Protein AF-M1YV02-F1 (afdb_monomer)

Foldseek 3Di:
DDPLVVLVVVLVVLLPPPHACPDPVRVQHLSSLVVLLVVLVPDDPVSNVSSLVVLLVQCLDPPLSSNLSSLLNCLLVVVVVSNVVSLVSLVPDPNSVSNVVSNVVSVVSSVDRRVDDD

Structure (mmCIF, N/CA/C/O backbone):
data_AF-M1YV02-F1
#
_entry.id   AF-M1YV02-F1
#
loop_
_atom_site.group_PDB
_atom_site.id
_atom_site.type_symbol
_atom_site.label_atom_id
_atom_site.label_alt_id
_atom_site.label_comp_id
_atom_site.label_asym_id
_atom_site.label_entity_id
_atom_site.label_seq_id
_atom_site.pdbx_PDB_ins_code
_atom_site.Cartn_x
_atom_site.Cartn_y
_atom_site.Cartn_z
_atom_site.occupancy
_atom_site.B_iso_or_equiv
_atom_site.auth_seq_id
_atom_site.auth_comp_id
_atom_site.auth_asym_id
_atom_site.auth_atom_id
_atom_site.pdbx_PDB_model_num
ATOM 1 N N . MET A 1 1 ? -11.832 20.841 5.694 1.00 68.00 1 MET A N 1
ATOM 2 C CA . MET A 1 1 ? -11.112 19.627 5.274 1.00 68.00 1 MET A CA 1
ATOM 3 C C . MET A 1 1 ? -12.119 18.497 5.298 1.00 68.00 1 MET A C 1
ATOM 5 O O . MET A 1 1 ? -12.839 18.398 6.289 1.00 68.00 1 MET A O 1
ATOM 9 N N . SER A 1 2 ? -12.296 17.782 4.188 1.00 89.00 2 SER A N 1
ATOM 10 C CA . SER A 1 2 ? -13.232 16.654 4.126 1.00 89.00 2 SER A CA 1
ATOM 11 C C . SER A 1 2 ? -12.648 15.442 4.862 1.00 89.00 2 SER A C 1
ATOM 13 O O . SER A 1 2 ? -11.448 15.403 5.124 1.00 89.00 2 SER A O 1
ATOM 15 N N . TRP A 1 3 ? -13.475 14.449 5.209 1.00 88.50 3 TRP A N 1
ATOM 16 C CA . TRP A 1 3 ? -12.949 13.212 5.799 1.00 88.50 3 TRP A CA 1
ATOM 17 C C . TRP A 1 3 ? -12.056 12.440 4.813 1.00 88.50 3 TRP A C 1
ATOM 19 O O . TRP A 1 3 ? -11.158 11.736 5.265 1.00 88.50 3 TRP A O 1
ATOM 29 N N . HIS A 1 4 ? -12.263 12.617 3.499 1.00 89.25 4 HIS A N 1
ATOM 30 C CA . HIS A 1 4 ? -11.408 12.055 2.452 1.00 89.25 4 HIS A CA 1
ATOM 31 C C . HIS A 1 4 ? -9.993 12.628 2.548 1.00 89.25 4 HIS A C 1
ATOM 33 O O . HIS A 1 4 ? -9.052 11.860 2.684 1.00 89.25 4 HIS A O 1
ATOM 39 N N . ASP A 1 5 ? -9.854 13.960 2.585 1.00 90.75 5 ASP A N 1
ATOM 40 C CA . ASP A 1 5 ? -8.539 14.619 2.653 1.00 90.75 5 ASP A CA 1
ATOM 41 C C . ASP A 1 5 ? -7.755 14.183 3.902 1.00 90.75 5 ASP A C 1
ATOM 43 O O . ASP A 1 5 ? -6.552 13.941 3.841 1.00 90.75 5 ASP A O 1
ATOM 47 N N . THR A 1 6 ? -8.442 14.066 5.045 1.00 95.06 6 THR A N 1
ATOM 48 C CA . THR A 1 6 ? -7.824 13.610 6.298 1.00 95.06 6 THR A CA 1
ATOM 49 C C . THR A 1 6 ? -7.395 12.146 6.209 1.00 95.06 6 THR A C 1
ATOM 51 O O . THR A 1 6 ? -6.274 11.811 6.581 1.00 95.06 6 THR A O 1
ATOM 54 N N . LEU A 1 7 ? -8.265 11.267 5.706 1.00 97.06 7 LEU A N 1
ATOM 55 C CA . LEU A 1 7 ? -7.967 9.842 5.598 1.00 97.06 7 LEU A CA 1
ATOM 56 C C . LEU A 1 7 ? -6.852 9.567 4.582 1.00 97.06 7 LEU A C 1
ATOM 58 O O . LEU A 1 7 ? -5.982 8.743 4.847 1.00 97.06 7 LEU A O 1
ATOM 62 N N . GLU A 1 8 ? -6.850 10.267 3.449 1.00 97.44 8 GLU A N 1
ATOM 63 C CA . GLU A 1 8 ? -5.798 10.178 2.437 1.00 97.44 8 GLU A CA 1
ATOM 64 C C . GLU A 1 8 ? -4.433 10.516 3.045 1.00 97.44 8 GLU A C 1
ATOM 66 O O . GLU A 1 8 ? -3.489 9.738 2.921 1.00 97.44 8 GLU A O 1
ATOM 71 N N . GLN A 1 9 ? -4.345 11.634 3.774 1.00 97.12 9 GLN A N 1
ATOM 72 C CA . GLN A 1 9 ? -3.121 12.051 4.459 1.00 97.12 9 GLN A CA 1
ATOM 73 C C . GLN A 1 9 ? -2.656 11.024 5.491 1.00 97.12 9 GLN A C 1
ATOM 75 O O . GLN A 1 9 ? -1.466 10.724 5.560 1.00 97.12 9 GLN A O 1
ATOM 80 N N . GLU A 1 10 ? -3.580 10.461 6.270 1.00 97.75 10 GLU A N 1
ATOM 81 C CA . GLU A 1 10 ? -3.262 9.398 7.223 1.00 97.75 10 GLU A CA 1
ATOM 82 C C . GLU A 1 10 ? -2.723 8.149 6.514 1.00 97.75 10 GLU A C 1
ATOM 84 O O . GLU A 1 10 ? -1.706 7.605 6.933 1.00 97.75 10 GLU A O 1
ATOM 89 N N . ILE A 1 11 ? -3.351 7.707 5.421 1.00 98.12 11 ILE A N 1
ATOM 90 C CA . ILE A 1 11 ? -2.896 6.539 4.650 1.00 98.12 11 ILE A CA 1
ATOM 91 C C . ILE A 1 11 ? -1.511 6.795 4.052 1.00 98.12 11 ILE A C 1
ATOM 93 O O . ILE A 1 11 ? -0.626 5.953 4.192 1.00 98.12 11 ILE A O 1
ATOM 97 N N . LEU A 1 12 ? -1.298 7.954 3.424 1.00 98.00 12 LEU A N 1
ATOM 98 C CA . LEU A 1 12 ? -0.003 8.345 2.861 1.00 98.00 12 LEU A CA 1
ATOM 99 C C . LEU A 1 12 ? 1.089 8.379 3.933 1.00 98.00 12 LEU A C 1
ATOM 101 O O . LEU A 1 12 ? 2.194 7.891 3.705 1.00 98.00 12 LEU A O 1
ATOM 105 N N . HIS A 1 13 ? 0.766 8.893 5.119 1.00 98.00 13 HIS A N 1
ATOM 106 C CA . HIS A 1 13 ? 1.685 8.893 6.247 1.00 98.00 13 HIS A CA 1
ATOM 107 C C . HIS A 1 13 ? 2.064 7.468 6.673 1.00 98.00 13 HIS A C 1
ATOM 109 O O . HIS A 1 13 ? 3.235 7.208 6.919 1.00 98.00 13 HIS A O 1
ATOM 115 N N . LEU A 1 14 ? 1.126 6.515 6.673 1.00 98.25 14 LEU A N 1
ATOM 116 C CA . LEU A 1 14 ? 1.422 5.114 7.005 1.00 98.25 14 LEU A CA 1
ATOM 117 C C . LEU A 1 14 ? 2.338 4.412 5.988 1.00 98.25 14 LEU A C 1
ATOM 119 O O . LEU A 1 14 ? 3.048 3.477 6.358 1.00 98.25 14 LEU A O 1
ATOM 123 N N . TYR A 1 15 ? 2.369 4.855 4.728 1.00 97.62 15 TYR A N 1
ATOM 124 C CA . TYR A 1 15 ? 3.373 4.391 3.759 1.00 97.62 15 TYR A CA 1
ATOM 125 C C . TYR A 1 15 ? 4.767 4.975 4.024 1.00 97.62 15 TYR A C 1
ATOM 127 O O . TYR A 1 15 ? 5.768 4.348 3.689 1.00 97.62 15 TYR A O 1
ATOM 135 N N . GLN A 1 16 ? 4.840 6.167 4.617 1.00 95.31 16 GLN A N 1
ATOM 136 C CA . GLN A 1 16 ? 6.087 6.908 4.818 1.00 95.31 16 GLN A CA 1
ATOM 137 C C . GLN A 1 16 ? 6.720 6.653 6.188 1.00 95.31 16 GLN A C 1
ATOM 139 O O . GLN A 1 16 ? 7.945 6.699 6.312 1.00 95.31 16 GLN A O 1
ATOM 144 N N . GLU A 1 17 ? 5.901 6.397 7.211 1.00 94.75 17 GLU A N 1
ATOM 145 C CA . GLU A 1 17 ? 6.330 6.302 8.601 1.00 94.75 17 GLU A CA 1
ATOM 146 C C . GLU A 1 17 ? 5.871 4.997 9.287 1.00 94.75 17 GLU A C 1
ATOM 148 O O . GLU A 1 17 ? 4.684 4.656 9.269 1.00 94.75 17 GLU A O 1
ATOM 153 N N . PRO A 1 18 ? 6.795 4.265 9.944 1.00 92.81 18 PRO A N 1
ATOM 154 C CA . PRO A 1 18 ? 8.236 4.531 9.991 1.00 92.81 18 PRO A CA 1
ATOM 155 C C . PRO A 1 18 ? 8.895 4.380 8.610 1.00 92.81 18 PRO A C 1
ATOM 157 O O . PRO A 1 18 ? 8.396 3.663 7.745 1.00 92.81 18 PRO A O 1
ATOM 160 N N . VAL A 1 19 ? 10.020 5.071 8.409 1.00 92.69 19 VAL A N 1
ATOM 161 C CA . VAL A 1 19 ? 10.765 5.010 7.144 1.00 92.69 19 VAL A CA 1
ATOM 162 C C . VAL A 1 19 ? 11.257 3.580 6.919 1.00 92.69 19 VAL A C 1
ATOM 164 O O . VAL A 1 19 ? 11.827 2.951 7.814 1.00 92.69 19 VAL A O 1
ATOM 167 N N . ILE A 1 20 ? 11.044 3.048 5.720 1.00 92.56 20 ILE A N 1
ATOM 168 C CA . ILE A 1 20 ? 11.538 1.719 5.350 1.00 92.56 20 ILE A CA 1
ATOM 169 C C . ILE A 1 20 ? 13.067 1.742 5.306 1.00 92.56 20 ILE A C 1
ATOM 171 O O . ILE A 1 20 ? 13.676 2.632 4.712 1.00 92.56 20 ILE A O 1
ATOM 175 N N . GLY A 1 21 ? 13.694 0.774 5.969 1.00 90.50 21 GLY A N 1
ATOM 176 C CA . GLY A 1 21 ? 15.144 0.707 6.130 1.00 90.50 21 GLY A CA 1
ATOM 177 C C . GLY A 1 21 ? 15.684 1.553 7.287 1.00 90.50 21 GLY A C 1
ATOM 178 O O . GLY A 1 21 ? 16.899 1.616 7.471 1.00 90.50 21 GLY A O 1
ATOM 179 N N . SER A 1 22 ? 14.826 2.177 8.107 1.00 85.25 22 SER A N 1
ATOM 180 C CA . SER A 1 22 ? 15.272 2.995 9.247 1.00 85.25 22 SER A CA 1
ATOM 181 C C . SER A 1 22 ? 15.839 2.183 10.418 1.00 85.25 22 SER A C 1
ATOM 183 O O . SER A 1 22 ? 16.350 2.764 11.375 1.00 85.25 22 SER A O 1
ATOM 185 N N . GLY A 1 23 ? 15.731 0.851 10.389 1.00 82.88 23 GLY A N 1
ATOM 186 C CA . GLY A 1 23 ? 16.279 -0.036 11.413 1.00 82.88 23 GLY A CA 1
ATOM 187 C C . GLY A 1 23 ? 15.745 -1.467 11.334 1.00 82.88 23 GLY A C 1
ATOM 188 O O . GLY A 1 23 ? 14.895 -1.788 10.506 1.00 82.88 23 GLY A O 1
ATOM 189 N N . TYR A 1 24 ? 16.218 -2.323 12.246 1.00 77.88 24 TYR A N 1
ATOM 190 C CA . TYR A 1 24 ? 15.885 -3.756 12.277 1.00 77.88 24 TYR A CA 1
ATOM 191 C C . TYR A 1 24 ? 14.387 -4.060 12.418 1.00 77.88 24 TYR A C 1
ATOM 193 O O . TYR A 1 24 ? 13.946 -5.119 11.994 1.00 77.88 24 TYR A O 1
ATOM 201 N N . SER A 1 25 ? 13.606 -3.157 13.013 1.00 81.38 25 SER A N 1
ATOM 202 C CA . SER A 1 25 ? 12.162 -3.340 13.202 1.00 81.38 25 SER A CA 1
ATOM 203 C C . SER A 1 25 ? 11.315 -2.942 11.990 1.00 81.38 25 SER A C 1
ATOM 205 O O . SER A 1 25 ? 10.114 -3.183 12.007 1.00 81.38 25 SER A O 1
ATOM 207 N N . ASN A 1 26 ? 11.905 -2.278 10.989 1.00 92.19 26 ASN A N 1
ATOM 208 C CA . ASN A 1 26 ? 11.218 -1.865 9.765 1.00 92.19 26 ASN A CA 1
ATOM 209 C C . ASN A 1 26 ? 12.193 -1.857 8.576 1.00 92.19 26 ASN A C 1
ATOM 211 O O . ASN A 1 26 ? 12.426 -0.826 7.943 1.00 92.19 26 ASN A O 1
ATOM 215 N N . THR A 1 27 ? 12.858 -2.988 8.339 1.00 92.31 27 THR A N 1
ATOM 216 C CA . THR A 1 27 ? 13.881 -3.101 7.289 1.00 92.31 27 THR A CA 1
ATOM 217 C C . THR A 1 27 ? 13.247 -3.118 5.903 1.00 92.31 27 THR A C 1
ATOM 219 O O . THR A 1 27 ? 13.751 -2.456 4.998 1.00 92.31 27 THR A O 1
ATOM 222 N N . TYR A 1 28 ? 12.120 -3.814 5.763 1.00 93.31 28 TYR A N 1
ATOM 223 C CA . TYR A 1 28 ? 11.403 -4.008 4.505 1.00 93.31 28 TYR A CA 1
ATOM 224 C C . TYR A 1 28 ? 9.960 -3.486 4.562 1.00 93.31 28 TYR A C 1
ATOM 226 O O . TYR A 1 28 ? 9.144 -3.865 3.736 1.00 93.31 28 TYR A O 1
ATOM 234 N N . GLY A 1 29 ? 9.603 -2.644 5.533 1.00 95.50 29 GLY A N 1
ATOM 235 C CA . GLY A 1 29 ? 8.248 -2.086 5.635 1.00 95.50 29 GLY A CA 1
ATOM 236 C C . GLY A 1 29 ? 7.264 -2.955 6.416 1.00 95.50 29 GLY A C 1
ATOM 237 O O . GLY A 1 29 ? 6.051 -2.840 6.235 1.00 95.50 29 GLY A O 1
ATOM 238 N N . GLU A 1 30 ? 7.775 -3.810 7.300 1.00 95.69 30 GLU A N 1
ATOM 239 C CA . GLU A 1 30 ? 7.008 -4.651 8.218 1.00 95.69 30 GLU A CA 1
ATOM 240 C C . GLU A 1 30 ? 5.973 -3.831 9.000 1.00 95.69 30 GLU A C 1
ATOM 242 O O . GLU A 1 30 ? 4.790 -4.175 9.040 1.00 95.69 30 GLU A O 1
ATOM 247 N N . ALA A 1 31 ? 6.405 -2.710 9.582 1.00 96.56 31 ALA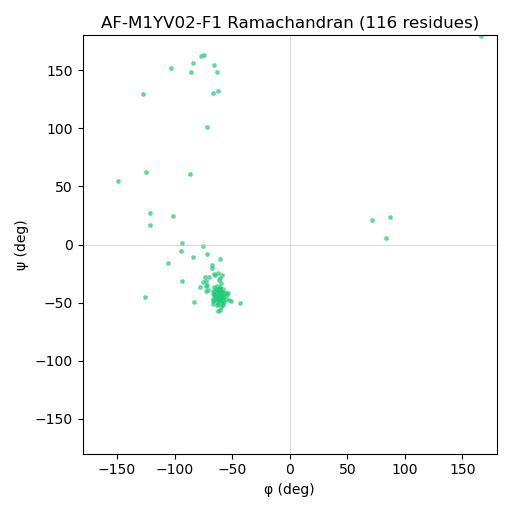 A N 1
ATOM 248 C CA . ALA A 1 31 ? 5.539 -1.843 10.366 1.00 96.56 31 ALA A CA 1
ATOM 249 C C . ALA A 1 31 ? 4.534 -1.094 9.482 1.00 96.56 31 ALA 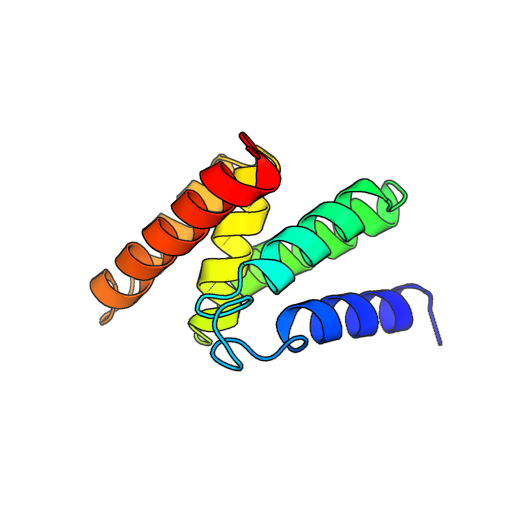A C 1
ATOM 251 O O . ALA A 1 31 ? 3.373 -0.972 9.865 1.00 96.56 31 ALA A O 1
ATOM 252 N N . ASN A 1 32 ? 4.943 -0.636 8.293 1.00 97.94 32 ASN A N 1
ATOM 253 C CA . ASN A 1 32 ? 4.044 0.036 7.348 1.00 97.94 32 ASN A CA 1
ATOM 254 C C . ASN A 1 32 ? 2.887 -0.891 6.956 1.00 97.94 32 ASN A C 1
ATOM 256 O O . ASN A 1 32 ? 1.721 -0.510 7.060 1.00 97.94 32 ASN A O 1
ATOM 260 N N . LEU A 1 33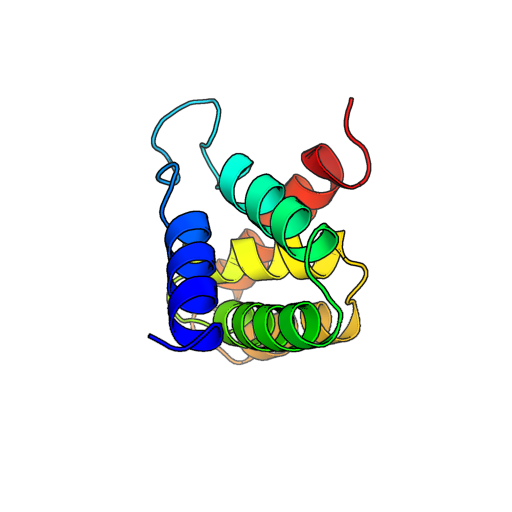 ? 3.202 -2.137 6.593 1.00 98.06 33 LEU A N 1
ATOM 261 C CA . LEU A 1 33 ? 2.217 -3.155 6.239 1.00 98.06 33 LEU A CA 1
ATOM 262 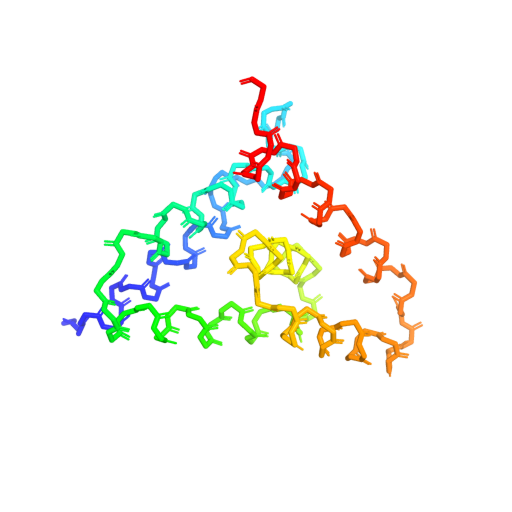C C . LEU A 1 33 ? 1.247 -3.419 7.398 1.00 98.06 33 LEU A C 1
ATOM 264 O O . LEU A 1 33 ? 0.030 -3.341 7.212 1.00 98.06 33 LEU A O 1
ATOM 268 N N . VAL A 1 34 ? 1.765 -3.686 8.603 1.00 97.88 34 VAL A N 1
ATOM 269 C CA . VAL A 1 34 ? 0.937 -3.941 9.795 1.00 97.88 34 VAL A CA 1
ATOM 270 C C . VAL A 1 34 ? 0.028 -2.750 10.101 1.00 97.88 34 VAL A C 1
ATOM 272 O O . VAL A 1 34 ? -1.166 -2.933 10.361 1.00 97.88 34 VAL A O 1
ATOM 275 N N . ASN A 1 35 ? 0.560 -1.530 10.036 1.00 98.19 35 ASN A N 1
ATOM 276 C CA . ASN A 1 35 ? -0.198 -0.318 10.320 1.00 98.19 35 ASN A CA 1
ATOM 277 C C . ASN A 1 35 ? -1.301 -0.083 9.283 1.00 98.19 35 ASN A C 1
ATOM 279 O O . ASN A 1 35 ? -2.430 0.225 9.662 1.00 98.19 35 ASN A O 1
ATOM 283 N N . LEU A 1 36 ? -1.013 -0.279 7.993 1.00 98.69 36 LEU A N 1
ATOM 284 C CA . LEU A 1 36 ? -1.994 -0.147 6.914 1.00 98.69 36 LEU A CA 1
ATOM 285 C C . LEU A 1 36 ? -3.120 -1.178 7.046 1.00 98.69 36 LEU A C 1
ATOM 287 O O . LEU A 1 36 ? -4.292 -0.816 6.952 1.00 98.69 36 LEU A O 1
ATOM 291 N N . VAL A 1 37 ? -2.803 -2.445 7.326 1.00 98.62 37 VAL A N 1
ATOM 292 C CA . VAL A 1 37 ? -3.837 -3.473 7.535 1.00 98.62 37 VAL A CA 1
ATOM 293 C C . VAL A 1 37 ? -4.671 -3.173 8.782 1.00 98.62 37 VAL A C 1
ATOM 295 O O . VAL A 1 37 ? -5.896 -3.309 8.759 1.00 98.62 37 VAL A O 1
ATOM 298 N N . THR A 1 38 ? -4.029 -2.741 9.868 1.00 98.38 38 THR A N 1
ATOM 299 C CA . THR A 1 38 ? -4.719 -2.369 11.112 1.00 98.38 38 THR A CA 1
ATOM 300 C C . THR A 1 38 ? -5.659 -1.193 10.880 1.00 98.38 38 THR A C 1
ATOM 302 O O . THR A 1 38 ? -6.821 -1.254 11.282 1.00 98.38 38 THR A O 1
ATOM 305 N N . LYS A 1 39 ? -5.184 -0.161 10.171 1.00 98.50 39 LYS A N 1
ATOM 306 C CA . LYS A 1 39 ? -5.992 0.986 9.764 1.00 98.50 39 LYS A CA 1
ATOM 307 C C . LYS A 1 39 ? -7.180 0.531 8.932 1.00 98.50 39 LYS A C 1
ATOM 309 O O . LYS A 1 39 ? -8.302 0.848 9.295 1.00 98.50 39 LYS A O 1
ATOM 314 N N . PHE A 1 40 ? -6.963 -0.266 7.886 1.00 98.56 40 PHE A N 1
ATOM 315 C CA . PHE A 1 40 ? -8.042 -0.766 7.036 1.00 98.56 40 PHE A CA 1
ATOM 316 C C . PHE A 1 40 ? -9.143 -1.455 7.849 1.00 98.56 40 PHE A C 1
ATOM 318 O O . PHE A 1 40 ? -10.318 -1.141 7.695 1.00 98.56 40 PHE A O 1
ATOM 325 N N . ARG A 1 41 ? -8.766 -2.355 8.765 1.00 98.00 41 ARG A N 1
ATOM 326 C CA . ARG A 1 41 ? -9.707 -3.117 9.603 1.00 98.00 41 ARG A CA 1
ATOM 327 C C . ARG A 1 41 ? -10.464 -2.258 10.622 1.00 98.00 41 ARG A C 1
ATOM 329 O O . ARG A 1 41 ? -11.481 -2.717 11.131 1.00 98.00 41 ARG A O 1
ATOM 336 N N . SER A 1 42 ? -9.987 -1.050 10.929 1.00 98.12 42 SER A N 1
ATOM 337 C CA . SER A 1 42 ? -10.635 -0.134 11.875 1.00 98.12 42 SER A CA 1
ATOM 338 C C . SER A 1 42 ? -11.577 0.879 11.217 1.00 98.12 42 SER A C 1
ATOM 340 O O . SER A 1 42 ? -12.163 1.692 11.928 1.00 98.12 42 SER A O 1
ATOM 342 N N . LEU A 1 43 ? -11.637 0.924 9.885 1.00 98.00 43 LEU A N 1
ATOM 343 C CA . LEU A 1 43 ? -12.427 1.904 9.140 1.00 98.00 43 LEU A CA 1
ATOM 344 C C . LEU A 1 43 ? -13.889 1.466 8.986 1.00 98.00 43 LEU A C 1
ATOM 346 O O . LEU A 1 43 ? -14.210 0.281 9.007 1.00 98.00 43 LEU A O 1
ATOM 350 N N . GLU A 1 44 ? -14.774 2.436 8.775 1.00 96.81 44 GLU A N 1
ATOM 351 C CA . GLU A 1 44 ? -16.152 2.167 8.354 1.00 96.81 44 GLU A CA 1
ATOM 352 C C . GLU A 1 44 ? -16.204 1.816 6.857 1.00 96.81 44 GLU A C 1
ATOM 354 O O . GLU A 1 44 ? -15.280 2.127 6.104 1.00 96.81 44 GLU A O 1
ATOM 359 N N . SER A 1 45 ? -17.294 1.203 6.385 1.00 96.69 45 SER A N 1
ATOM 360 C CA . SER A 1 45 ? -17.358 0.620 5.030 1.00 96.69 45 SER A CA 1
ATOM 361 C C . SER A 1 45 ? -17.015 1.594 3.893 1.00 96.69 45 SER A C 1
ATOM 363 O O . SER A 1 45 ? -16.290 1.226 2.974 1.00 96.69 45 SER A O 1
ATOM 365 N N . GLU A 1 46 ? -17.490 2.842 3.951 1.00 97.19 46 GLU A N 1
ATOM 366 C CA . GLU A 1 46 ? -17.184 3.855 2.924 1.00 97.19 46 GLU A CA 1
ATOM 367 C C . GLU A 1 46 ? -15.685 4.204 2.896 1.00 97.19 46 GLU A C 1
ATOM 369 O O . GLU A 1 46 ? -15.069 4.312 1.836 1.00 97.19 46 GLU A O 1
ATOM 374 N N . GLN A 1 47 ? -15.075 4.309 4.075 1.00 98.00 47 GLN A N 1
ATOM 375 C CA . GLN A 1 47 ? -13.654 4.602 4.234 1.00 98.00 47 GLN A CA 1
ATOM 376 C C . GLN A 1 47 ? -12.778 3.407 3.842 1.00 98.00 47 GLN A C 1
ATOM 378 O O . GLN A 1 47 ? -11.704 3.602 3.274 1.00 98.00 47 GLN A O 1
ATOM 383 N N . MET A 1 48 ? -13.234 2.178 4.113 1.00 98.19 48 MET A N 1
ATOM 384 C CA . MET A 1 48 ? -12.576 0.950 3.663 1.00 98.19 48 MET A CA 1
ATOM 385 C C . MET A 1 48 ? -12.500 0.899 2.139 1.00 98.19 48 MET A C 1
ATOM 387 O O . MET A 1 48 ? -11.424 0.660 1.601 1.00 98.19 48 MET A O 1
ATOM 391 N N . GLU A 1 49 ? -13.602 1.165 1.433 1.00 98.19 49 GLU A N 1
ATOM 392 C CA . GLU A 1 49 ? -13.595 1.170 -0.036 1.00 98.19 49 GLU A CA 1
ATOM 393 C C . GLU A 1 49 ? -12.687 2.269 -0.601 1.00 98.19 49 GLU A C 1
ATOM 395 O O . GLU A 1 49 ? -11.936 2.033 -1.551 1.00 98.19 49 GLU A O 1
ATOM 400 N N . TYR A 1 50 ? -12.668 3.446 0.029 1.00 98.25 50 TYR A N 1
ATOM 401 C CA . TYR A 1 50 ? -11.740 4.505 -0.352 1.00 98.25 50 TYR A CA 1
ATOM 402 C C . TYR A 1 50 ? -10.273 4.088 -0.150 1.00 98.25 50 TYR A C 1
ATOM 404 O O . TYR A 1 50 ? -9.484 4.137 -1.096 1.00 98.25 50 TYR A O 1
ATOM 412 N N . MET A 1 51 ? -9.911 3.580 1.032 1.00 98.50 51 MET A N 1
ATOM 413 C CA . MET A 1 51 ? -8.555 3.093 1.306 1.00 98.50 51 MET A CA 1
ATOM 414 C C . MET A 1 51 ? -8.164 1.944 0.373 1.00 98.50 51 MET A C 1
ATOM 416 O O . MET A 1 51 ? -7.045 1.921 -0.138 1.00 98.50 51 MET A O 1
ATOM 420 N N . LYS A 1 52 ? -9.084 1.012 0.099 1.00 98.69 52 LYS A N 1
ATOM 421 C CA . LYS A 1 52 ? -8.880 -0.075 -0.863 1.00 98.69 52 LYS A CA 1
ATOM 422 C C . LYS A 1 52 ? -8.500 0.475 -2.233 1.00 98.69 52 LYS A C 1
ATOM 424 O O . LYS A 1 52 ? -7.536 -0.002 -2.821 1.00 98.69 52 LYS A O 1
ATOM 429 N N . SER A 1 53 ? -9.214 1.487 -2.727 1.00 98.50 53 SER A N 1
ATOM 430 C CA . SER A 1 53 ? -8.917 2.093 -4.030 1.00 98.50 53 SER A CA 1
ATOM 431 C C . SER A 1 53 ? -7.504 2.689 -4.090 1.00 98.50 53 SER A C 1
ATOM 433 O O . SER A 1 53 ? -6.797 2.509 -5.086 1.00 98.50 53 SER A O 1
ATOM 435 N N . MET A 1 54 ? -7.048 3.309 -2.995 1.00 98.50 54 MET A N 1
ATOM 436 C CA . MET A 1 54 ? -5.686 3.833 -2.881 1.00 98.50 54 MET A CA 1
ATOM 437 C C . MET A 1 54 ? -4.648 2.710 -2.879 1.00 98.50 54 MET A C 1
ATOM 439 O O . MET A 1 54 ? -3.693 2.767 -3.645 1.00 98.50 54 MET A O 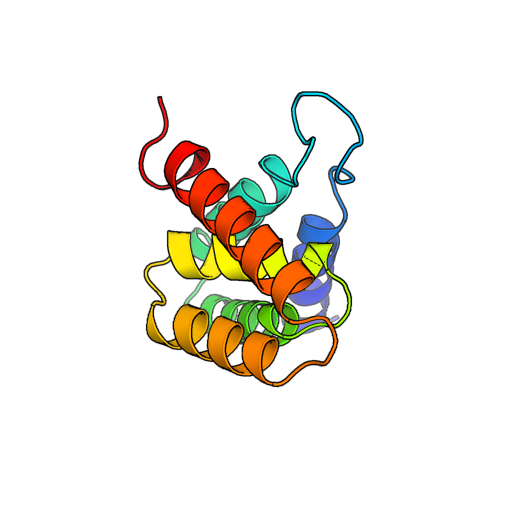1
ATOM 443 N N . VAL A 1 55 ? -4.843 1.669 -2.064 1.00 98.69 55 VAL A N 1
ATOM 444 C CA . VAL A 1 55 ? -3.917 0.524 -1.980 1.00 98.69 55 VAL A CA 1
ATOM 445 C C . VAL A 1 55 ? -3.817 -0.195 -3.331 1.00 98.69 55 VAL A C 1
ATOM 447 O O . VAL A 1 55 ? -2.721 -0.524 -3.773 1.00 98.69 55 VAL A O 1
ATOM 450 N N . VAL A 1 56 ? -4.939 -0.392 -4.031 1.00 98.75 56 VAL A N 1
ATOM 451 C CA . VAL A 1 56 ? -4.938 -0.966 -5.388 1.00 98.75 56 VAL A CA 1
ATOM 452 C C . VAL A 1 56 ? -4.142 -0.082 -6.348 1.00 98.75 56 VAL A C 1
ATOM 454 O O . VAL A 1 56 ? -3.299 -0.592 -7.080 1.00 98.75 56 VAL A O 1
ATOM 457 N N . THR A 1 57 ? -4.342 1.236 -6.304 1.00 98.56 57 THR A N 1
ATOM 458 C CA . THR A 1 57 ? -3.580 2.183 -7.135 1.00 98.56 57 THR A CA 1
ATOM 459 C C . THR A 1 57 ? -2.081 2.105 -6.838 1.00 98.56 57 THR A C 1
ATOM 461 O O . THR A 1 57 ? -1.271 2.009 -7.756 1.00 98.56 57 THR A O 1
ATOM 464 N N . PHE A 1 58 ? -1.694 2.083 -5.561 1.00 98.56 58 PHE A N 1
ATOM 465 C CA . PHE A 1 58 ? -0.288 2.027 -5.173 1.00 98.56 58 PHE A CA 1
ATOM 466 C C . PHE A 1 58 ? 0.378 0.688 -5.467 1.00 98.56 58 PHE A C 1
ATOM 468 O O . PHE A 1 58 ? 1.565 0.696 -5.776 1.00 98.56 58 PHE A O 1
ATOM 475 N N . SER A 1 59 ? -0.362 -0.427 -5.494 1.00 98.62 59 SER A N 1
ATOM 476 C CA . SER A 1 59 ? 0.166 -1.740 -5.910 1.00 98.62 59 SER A CA 1
ATOM 477 C C . SER A 1 59 ? 0.691 -1.783 -7.352 1.00 98.62 59 SER A C 1
ATOM 479 O O . SER A 1 59 ? 1.371 -2.729 -7.733 1.00 98.62 59 SER A O 1
ATOM 481 N N . GLN A 1 60 ? 0.388 -0.752 -8.145 1.00 98.19 60 GLN A N 1
ATOM 482 C CA . GLN A 1 60 ? 0.820 -0.574 -9.531 1.00 98.19 60 GLN A CA 1
ATOM 483 C C . GLN A 1 60 ? 1.618 0.734 -9.705 1.00 98.19 60 GLN A C 1
ATOM 485 O O . GLN A 1 60 ? 1.612 1.350 -10.770 1.00 98.19 60 GLN A O 1
ATOM 490 N N . SER A 1 61 ? 2.272 1.198 -8.636 1.00 96.88 61 SER A N 1
ATOM 491 C CA . SER A 1 61 ? 3.124 2.391 -8.641 1.00 96.88 61 SER A CA 1
ATOM 492 C C . SER A 1 61 ? 4.552 2.069 -9.081 1.00 96.88 61 SER A C 1
ATOM 494 O O . SER A 1 61 ? 5.080 1.004 -8.760 1.00 96.88 61 SER A O 1
ATOM 496 N N . ASP A 1 62 ? 5.207 3.030 -9.739 1.00 96.19 62 ASP A N 1
ATOM 497 C CA . ASP A 1 62 ? 6.652 2.997 -10.011 1.00 96.19 62 ASP A CA 1
ATOM 498 C C . ASP A 1 62 ? 7.498 3.132 -8.732 1.00 96.19 62 ASP A C 1
ATOM 500 O O . ASP A 1 62 ? 8.668 2.748 -8.715 1.00 96.19 62 ASP A O 1
ATOM 504 N N . ASP A 1 63 ? 6.921 3.662 -7.646 1.00 96.25 63 ASP A N 1
ATOM 505 C CA . ASP A 1 63 ? 7.565 3.635 -6.335 1.00 96.25 63 ASP A CA 1
ATOM 506 C C . ASP A 1 63 ? 7.541 2.208 -5.781 1.00 96.25 63 ASP A C 1
ATOM 508 O O . ASP A 1 63 ? 6.526 1.733 -5.264 1.00 96.25 63 ASP A O 1
ATOM 512 N N . LEU A 1 64 ? 8.680 1.523 -5.904 1.00 96.19 64 LEU A N 1
ATOM 513 C CA . LEU A 1 64 ? 8.830 0.113 -5.555 1.00 96.19 64 LEU A CA 1
ATOM 514 C C . LEU A 1 64 ? 8.364 -0.182 -4.124 1.00 96.19 64 LEU A C 1
ATOM 516 O O . LEU A 1 64 ? 7.669 -1.172 -3.908 1.00 96.19 64 LEU A O 1
ATOM 520 N N . ALA A 1 65 ? 8.701 0.694 -3.172 1.00 96.38 65 ALA A N 1
ATOM 521 C CA . ALA A 1 65 ? 8.326 0.567 -1.767 1.00 96.38 65 ALA A CA 1
ATOM 522 C C . ALA A 1 65 ? 6.807 0.568 -1.565 1.00 96.38 65 ALA A C 1
ATOM 524 O O . ALA A 1 65 ? 6.251 -0.397 -1.038 1.00 96.38 65 ALA A O 1
ATOM 525 N N . SER A 1 66 ? 6.128 1.614 -2.038 1.00 97.62 66 SER A N 1
ATOM 526 C CA . SER A 1 66 ? 4.667 1.702 -1.978 1.00 97.62 66 SER A CA 1
ATOM 527 C C . SER A 1 66 ? 4.013 0.528 -2.704 1.00 97.62 66 SER A C 1
ATOM 529 O O . SER A 1 66 ? 3.028 -0.025 -2.215 1.00 97.62 66 SER A O 1
ATOM 531 N N . SER A 1 67 ? 4.592 0.109 -3.831 1.00 98.25 67 SER A N 1
ATOM 532 C CA . SER A 1 67 ? 4.092 -0.985 -4.659 1.00 98.25 67 SER A CA 1
ATOM 533 C C . SER A 1 67 ? 4.085 -2.321 -3.921 1.00 98.25 67 SER A C 1
ATOM 535 O O . SER A 1 67 ? 3.020 -2.916 -3.724 1.00 98.25 67 SER A O 1
ATOM 537 N N . TYR A 1 68 ? 5.231 -2.773 -3.405 1.00 98.25 68 TYR A N 1
ATOM 538 C CA . TYR A 1 68 ? 5.270 -4.075 -2.743 1.00 98.25 68 TYR A CA 1
ATOM 539 C C . TYR A 1 68 ? 4.588 -4.084 -1.371 1.00 98.25 68 TYR A C 1
ATOM 541 O O . TYR A 1 68 ? 4.005 -5.105 -0.995 1.00 98.25 68 TYR A O 1
ATOM 549 N N . VAL A 1 69 ? 4.607 -2.966 -0.631 1.00 98.56 69 VAL A N 1
ATOM 550 C CA . VAL A 1 69 ? 3.853 -2.850 0.628 1.00 98.56 69 VAL A CA 1
ATOM 551 C C . VAL A 1 69 ? 2.359 -2.988 0.344 1.00 98.56 69 VAL A C 1
ATOM 553 O O . VAL A 1 69 ? 1.676 -3.742 1.036 1.00 98.56 69 VAL A O 1
ATOM 556 N N . SER A 1 70 ? 1.858 -2.345 -0.715 1.00 98.75 70 SER A N 1
ATOM 557 C CA . SER A 1 70 ? 0.454 -2.457 -1.126 1.00 98.75 70 SER A CA 1
ATOM 558 C C . SER A 1 70 ? 0.071 -3.890 -1.485 1.00 98.75 70 SER A C 1
ATOM 560 O O . SER A 1 70 ? -0.972 -4.370 -1.044 1.00 98.75 70 SER A O 1
ATOM 562 N N . VAL A 1 71 ? 0.920 -4.611 -2.226 1.00 98.81 71 VAL A N 1
ATOM 563 C CA . VAL A 1 71 ? 0.692 -6.035 -2.528 1.00 98.81 71 VAL A CA 1
ATOM 564 C C . VAL A 1 71 ? 0.627 -6.873 -1.250 1.00 98.81 71 VAL A C 1
ATOM 566 O O . VAL A 1 71 ? -0.266 -7.710 -1.114 1.00 98.81 71 VAL A O 1
ATOM 569 N N . GLY A 1 72 ? 1.513 -6.616 -0.284 1.00 98.69 72 GLY A N 1
ATOM 570 C CA . GLY A 1 72 ? 1.462 -7.250 1.033 1.00 98.69 72 GLY A CA 1
ATOM 571 C C . GLY A 1 72 ? 0.150 -6.971 1.777 1.00 98.69 72 GLY A C 1
ATOM 572 O O . GLY A 1 72 ? -0.470 -7.896 2.299 1.00 98.69 72 GLY A O 1
ATOM 573 N N . VAL A 1 73 ? -0.326 -5.721 1.772 1.00 98.81 73 VAL A N 1
ATOM 574 C CA . VAL A 1 73 ? -1.613 -5.332 2.378 1.00 98.81 73 VAL A CA 1
ATOM 575 C C . VAL A 1 73 ? -2.785 -6.052 1.705 1.00 98.81 73 VAL A C 1
ATOM 577 O O . VAL A 1 73 ? -3.619 -6.636 2.396 1.00 98.81 73 VAL A O 1
ATOM 580 N N . LEU A 1 74 ? -2.846 -6.062 0.370 1.00 98.88 74 LEU A N 1
ATOM 581 C CA . LEU A 1 74 ? -3.900 -6.753 -0.384 1.00 98.88 74 LEU A CA 1
ATOM 582 C C . LEU A 1 74 ? -3.907 -8.257 -0.086 1.00 98.88 74 LEU A C 1
ATOM 584 O O . LEU A 1 74 ? -4.970 -8.836 0.145 1.00 98.88 74 LEU A O 1
ATOM 588 N N . HIS A 1 75 ? -2.724 -8.874 -0.025 1.00 98.69 75 HIS A N 1
ATOM 589 C CA . HIS A 1 75 ? -2.566 -10.281 0.340 1.00 98.69 75 HIS A CA 1
ATOM 590 C C . HIS A 1 75 ? -3.070 -10.558 1.762 1.00 98.69 75 HIS A C 1
ATOM 592 O O . HIS A 1 75 ? -3.887 -11.454 1.961 1.00 98.69 75 HIS A O 1
ATOM 598 N N . ALA A 1 76 ? -2.679 -9.732 2.737 1.00 98.56 76 ALA A N 1
ATOM 599 C CA . ALA A 1 76 ? -3.118 -9.838 4.133 1.00 98.56 76 ALA A CA 1
ATOM 600 C C . ALA A 1 76 ? -4.634 -9.657 4.337 1.00 98.56 76 ALA A C 1
ATOM 602 O O . ALA A 1 76 ? -5.195 -10.114 5.339 1.00 98.56 76 ALA A O 1
ATOM 603 N N . LEU A 1 77 ? -5.298 -8.961 3.414 1.00 98.19 77 LEU A N 1
ATOM 604 C CA . LEU A 1 77 ? -6.743 -8.740 3.417 1.00 98.19 77 LEU A CA 1
ATOM 605 C C . LEU A 1 77 ? -7.514 -9.784 2.588 1.00 98.19 77 LEU A C 1
ATOM 607 O O . LEU A 1 77 ? -8.737 -9.690 2.499 1.00 98.19 77 LEU A O 1
ATOM 611 N N . GLY A 1 78 ? -6.836 -10.771 1.991 1.00 98.06 78 GLY A N 1
ATOM 612 C CA . GLY A 1 78 ? -7.468 -11.805 1.162 1.00 98.06 78 GLY A CA 1
ATOM 613 C C . GLY A 1 78 ? -7.966 -11.298 -0.197 1.00 98.06 78 GLY A C 1
ATOM 614 O O . GLY A 1 78 ? -8.839 -11.907 -0.810 1.00 98.06 78 GLY A O 1
ATOM 615 N N . MET A 1 79 ? -7.437 -10.171 -0.681 1.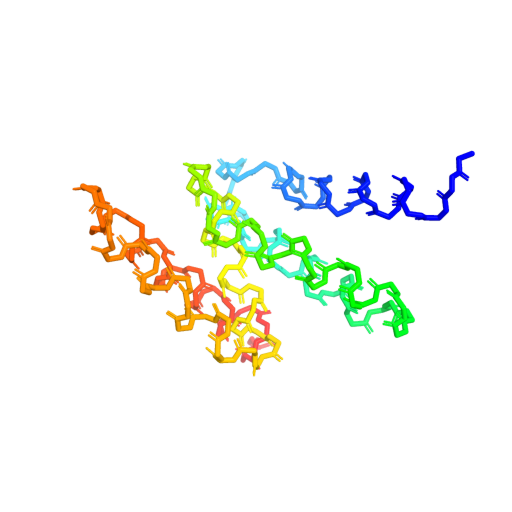00 98.31 79 MET A N 1
ATOM 616 C CA . MET A 1 79 ? -7.846 -9.537 -1.938 1.00 98.31 79 MET A CA 1
ATOM 617 C C . MET A 1 79 ? -7.084 -10.122 -3.138 1.00 98.31 79 MET A C 1
ATOM 619 O O . MET A 1 79 ? -6.351 -9.415 -3.831 1.00 98.31 79 MET A O 1
ATOM 623 N N . HIS A 1 80 ? -7.239 -11.428 -3.364 1.00 97.62 80 HIS A N 1
ATOM 624 C CA . HIS A 1 80 ? -6.430 -12.202 -4.314 1.00 97.62 80 HIS A CA 1
ATOM 625 C C . HIS A 1 80 ? -6.467 -11.666 -5.751 1.00 97.62 80 HIS A C 1
ATOM 627 O O . HIS A 1 80 ? -5.408 -11.536 -6.356 1.00 97.62 80 HIS A O 1
ATOM 633 N N . ASP A 1 81 ? -7.635 -11.259 -6.255 1.00 98.38 81 ASP A N 1
ATOM 634 C CA . ASP A 1 81 ? -7.765 -10.708 -7.612 1.00 98.38 81 ASP A CA 1
ATOM 635 C C . ASP A 1 81 ? -6.923 -9.435 -7.797 1.00 98.38 81 ASP A C 1
ATOM 637 O O . ASP A 1 81 ? -6.307 -9.217 -8.837 1.00 98.38 81 ASP A O 1
ATOM 641 N N . HIS A 1 82 ? -6.853 -8.580 -6.770 1.00 98.69 82 HIS A N 1
ATOM 642 C CA . HIS A 1 82 ? -6.038 -7.366 -6.823 1.00 98.69 82 HIS A CA 1
ATOM 643 C C . HIS A 1 82 ? -4.541 -7.675 -6.747 1.00 98.69 82 HIS A C 1
ATOM 645 O O . HIS A 1 82 ? -3.755 -7.002 -7.409 1.00 98.69 82 HIS A O 1
ATOM 651 N N . VAL A 1 83 ? -4.153 -8.706 -5.990 1.00 98.69 83 VAL A N 1
ATOM 652 C CA . VAL A 1 83 ? -2.771 -9.201 -5.985 1.00 98.69 83 VAL A CA 1
ATOM 653 C C . VAL A 1 83 ? -2.403 -9.728 -7.371 1.00 98.69 83 VAL A C 1
ATOM 655 O O . VAL A 1 83 ? -1.390 -9.310 -7.917 1.00 98.69 83 VAL A O 1
ATOM 658 N N . GLU A 1 84 ? -3.228 -10.582 -7.976 1.00 98.56 84 GLU A N 1
ATOM 659 C CA . GLU A 1 84 ? -2.974 -11.119 -9.318 1.00 98.56 84 GLU A CA 1
ATOM 660 C C . GLU A 1 84 ? -2.848 -10.001 -10.362 1.00 98.56 84 GLU A C 1
ATOM 662 O O . GLU A 1 84 ? -1.885 -9.980 -11.128 1.00 98.56 84 GLU A O 1
ATOM 667 N N . ASN A 1 85 ? -3.743 -9.011 -10.326 1.00 98.50 85 ASN A N 1
ATOM 668 C CA . ASN A 1 85 ? -3.672 -7.850 -11.211 1.00 98.50 85 ASN A CA 1
ATOM 669 C C . ASN A 1 85 ? -2.372 -7.046 -11.035 1.00 98.50 85 ASN A C 1
ATOM 671 O O . ASN A 1 85 ? -1.838 -6.531 -12.016 1.00 98.50 85 ASN A O 1
ATOM 675 N N . ALA A 1 86 ? -1.847 -6.923 -9.811 1.00 98.56 86 ALA A N 1
ATOM 676 C CA . ALA A 1 86 ? -0.563 -6.263 -9.573 1.00 98.56 86 ALA A CA 1
ATOM 677 C C . ALA A 1 86 ? 0.603 -7.057 -10.188 1.00 98.56 86 ALA A C 1
ATOM 679 O O . ALA A 1 86 ? 1.463 -6.467 -10.841 1.00 98.56 86 ALA A O 1
ATOM 680 N N . TYR A 1 87 ? 0.610 -8.389 -10.057 1.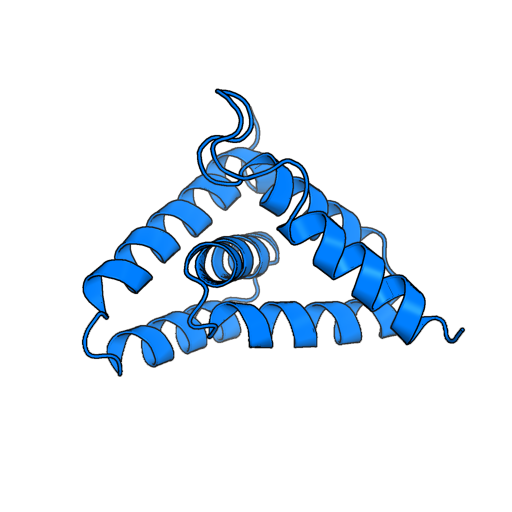00 98.56 87 TYR A N 1
ATOM 681 C CA . TYR A 1 87 ? 1.618 -9.238 -10.706 1.00 98.56 87 TYR A CA 1
ATOM 682 C C . TYR A 1 87 ? 1.545 -9.142 -12.234 1.00 98.56 87 TYR A C 1
ATOM 684 O O . TYR A 1 87 ? 2.574 -8.925 -12.867 1.00 98.56 87 TYR A O 1
ATOM 692 N N . GLN A 1 88 ? 0.347 -9.205 -12.822 1.00 98.25 88 GLN A N 1
ATOM 693 C CA . GLN A 1 88 ? 0.159 -9.030 -14.268 1.00 98.25 88 GLN A CA 1
ATOM 694 C C . GLN A 1 88 ? 0.642 -7.654 -14.747 1.00 98.25 88 GLN A C 1
ATOM 696 O O . GLN A 1 88 ? 1.285 -7.541 -15.790 1.00 98.25 88 GLN A O 1
ATOM 701 N N . TRP A 1 89 ? 0.369 -6.599 -13.972 1.00 98.06 89 TRP A N 1
ATOM 702 C CA . TRP A 1 89 ? 0.904 -5.268 -14.247 1.00 98.06 89 TRP A CA 1
ATOM 703 C C . TRP A 1 89 ? 2.439 -5.265 -14.230 1.00 98.06 89 TRP A C 1
ATOM 705 O O . TRP A 1 89 ? 3.049 -4.736 -15.158 1.00 98.06 89 TRP A O 1
ATOM 715 N N . ALA A 1 90 ? 3.067 -5.894 -13.232 1.00 97.81 90 ALA A N 1
ATOM 716 C CA . ALA A 1 90 ? 4.523 -5.974 -13.120 1.00 97.81 90 ALA A CA 1
ATOM 717 C C . ALA A 1 90 ? 5.164 -6.799 -14.250 1.00 97.81 90 ALA A C 1
ATOM 719 O O . ALA A 1 90 ? 6.229 -6.435 -14.741 1.00 97.81 90 ALA A O 1
ATOM 720 N N . GLU A 1 91 ? 4.527 -7.880 -14.704 1.00 96.56 91 GLU A N 1
ATOM 721 C CA . GLU A 1 91 ? 4.966 -8.689 -15.856 1.00 96.56 91 GLU A CA 1
ATOM 722 C C . GLU A 1 91 ? 5.015 -7.896 -17.167 1.00 96.56 91 GLU A C 1
ATOM 724 O O . GLU A 1 91 ? 5.843 -8.179 -18.030 1.00 96.56 91 GLU A O 1
ATOM 729 N N . GLY A 1 92 ? 4.170 -6.872 -17.307 1.00 94.50 92 GLY A N 1
ATOM 730 C CA . GLY A 1 92 ? 4.159 -5.984 -18.469 1.00 94.50 92 GLY A CA 1
ATOM 731 C C . GLY A 1 92 ? 5.302 -4.963 -18.516 1.00 94.50 92 GLY A C 1
ATOM 732 O O . GLY A 1 92 ? 5.352 -4.173 -19.460 1.00 94.50 92 GLY A O 1
ATOM 733 N N . ARG A 1 93 ? 6.193 -4.935 -17.517 1.00 93.94 93 ARG A N 1
ATOM 734 C CA . ARG A 1 93 ? 7.254 -3.927 -17.383 1.00 93.94 93 ARG A CA 1
ATOM 735 C C . ARG A 1 93 ? 8.631 -4.449 -17.780 1.00 93.94 93 ARG A C 1
ATOM 737 O O . ARG A 1 93 ? 8.955 -5.615 -17.565 1.00 93.94 93 ARG A O 1
ATOM 744 N N . ASP A 1 94 ? 9.492 -3.540 -18.236 1.00 93.06 94 ASP A N 1
ATOM 745 C CA . ASP A 1 94 ? 10.899 -3.841 -18.550 1.00 93.06 94 ASP A CA 1
ATOM 746 C C . ASP A 1 94 ? 11.690 -4.331 -17.320 1.00 93.06 94 ASP A C 1
ATOM 748 O O . ASP A 1 94 ? 12.613 -5.136 -17.438 1.00 93.06 94 ASP A O 1
ATOM 752 N N . ASP A 1 95 ? 11.315 -3.871 -16.125 1.00 92.81 95 ASP A N 1
ATOM 753 C CA . ASP A 1 95 ? 11.917 -4.210 -14.833 1.00 92.81 95 ASP A CA 1
ATOM 754 C C . ASP A 1 95 ? 11.097 -5.239 -14.033 1.00 92.81 95 ASP A C 1
ATOM 756 O O . ASP A 1 95 ? 11.220 -5.327 -12.810 1.00 92.81 95 ASP A O 1
ATOM 760 N N . SER A 1 96 ? 10.299 -6.059 -14.726 1.00 94.94 96 SER A N 1
ATOM 761 C CA . SER A 1 96 ? 9.368 -7.036 -14.143 1.00 94.94 96 SER A CA 1
ATOM 762 C C . SER A 1 96 ? 9.949 -7.835 -12.968 1.00 94.94 96 SER A C 1
ATOM 764 O O . SER A 1 96 ? 9.365 -7.842 -11.885 1.00 94.94 96 SER A O 1
ATOM 766 N N . HIS A 1 97 ? 11.137 -8.430 -13.132 1.00 95.00 97 HIS A N 1
ATOM 767 C CA . HIS A 1 97 ? 11.767 -9.249 -12.088 1.00 95.00 97 HIS A CA 1
ATOM 768 C C . HIS A 1 97 ? 12.031 -8.473 -10.786 1.00 95.00 97 HIS A C 1
ATOM 770 O O . HIS A 1 97 ? 11.983 -9.044 -9.696 1.00 95.00 97 HIS A O 1
ATOM 776 N N . MET A 1 98 ? 12.336 -7.175 -10.874 1.00 96.44 98 MET A N 1
ATOM 777 C CA . MET A 1 98 ? 12.538 -6.341 -9.689 1.00 96.44 98 MET A CA 1
ATOM 778 C C . MET A 1 98 ? 11.231 -6.208 -8.906 1.00 96.44 98 MET A C 1
ATOM 780 O O . MET A 1 98 ? 11.231 -6.433 -7.696 1.00 96.44 98 MET A O 1
ATOM 784 N N . PHE A 1 99 ? 10.125 -5.898 -9.586 1.00 98.19 99 PHE A N 1
ATOM 785 C CA . PHE A 1 99 ? 8.816 -5.751 -8.952 1.00 98.19 99 PHE A CA 1
ATOM 786 C C . PHE A 1 99 ? 8.296 -7.071 -8.391 1.00 98.19 99 PHE A C 1
ATOM 788 O O . PHE A 1 99 ? 7.971 -7.134 -7.207 1.00 98.19 99 PHE A O 1
ATOM 795 N N . THR A 1 100 ? 8.282 -8.144 -9.187 1.00 97.81 100 THR A N 1
ATOM 796 C CA . THR A 1 100 ? 7.738 -9.438 -8.745 1.00 97.81 100 THR A CA 1
ATOM 797 C C . THR A 1 100 ? 8.513 -10.000 -7.553 1.00 97.81 100 THR A C 1
ATOM 799 O O . THR A 1 100 ? 7.904 -10.464 -6.594 1.00 97.81 100 THR A O 1
ATOM 802 N N . SER A 1 101 ? 9.845 -9.861 -7.537 1.00 97.38 101 SER A N 1
ATOM 803 C CA . SER A 1 101 ? 10.654 -10.276 -6.385 1.00 97.38 101 SER A CA 1
ATOM 804 C C . SER A 1 101 ? 10.328 -9.478 -5.119 1.00 97.38 101 SER A C 1
ATOM 806 O O . SER A 1 101 ? 10.367 -10.042 -4.028 1.00 97.38 101 SER A O 1
ATOM 808 N N . HIS A 1 102 ? 10.021 -8.183 -5.227 1.00 97.88 102 HIS A N 1
ATOM 809 C CA . HIS A 1 102 ? 9.611 -7.396 -4.062 1.00 97.88 102 HIS A CA 1
ATOM 810 C C . HIS A 1 102 ? 8.178 -7.717 -3.640 1.00 97.88 102 HIS A C 1
ATOM 812 O O . HIS A 1 102 ? 7.880 -7.722 -2.449 1.00 97.88 102 HIS A O 1
ATOM 818 N N . PHE A 1 103 ? 7.297 -8.058 -4.577 1.00 98.56 103 PHE A N 1
ATOM 819 C CA . PHE A 1 103 ? 5.954 -8.528 -4.249 1.00 98.56 103 PHE A CA 1
ATOM 820 C C . PHE A 1 103 ? 5.987 -9.821 -3.432 1.00 98.56 103 PHE A C 1
ATOM 822 O O . PHE A 1 103 ? 5.208 -9.957 -2.486 1.00 98.56 103 PHE A O 1
ATOM 829 N N . ASP A 1 104 ? 6.910 -10.735 -3.733 1.00 98.31 104 ASP A N 1
ATOM 830 C CA . ASP A 1 104 ? 7.137 -11.928 -2.915 1.00 98.31 104 ASP A CA 1
ATOM 831 C C . ASP A 1 104 ? 7.589 -11.566 -1.491 1.00 98.31 104 ASP A C 1
ATOM 833 O O . ASP A 1 104 ? 7.102 -12.160 -0.524 1.00 98.31 104 ASP A O 1
ATOM 837 N N . ILE A 1 105 ? 8.445 -10.544 -1.336 1.00 96.75 105 ILE A N 1
ATOM 838 C CA . ILE A 1 105 ? 8.811 -9.998 -0.017 1.00 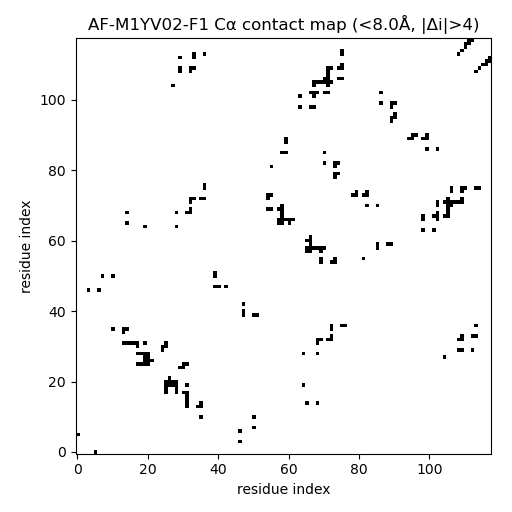96.75 105 ILE A CA 1
ATOM 839 C C . ILE A 1 105 ? 7.556 -9.488 0.696 1.00 96.75 105 ILE A C 1
ATOM 841 O O . ILE A 1 105 ? 7.268 -9.937 1.802 1.00 96.75 105 ILE A O 1
ATOM 845 N N . GLY A 1 106 ? 6.768 -8.617 0.058 1.00 97.75 106 GLY A N 1
ATOM 846 C CA . GLY A 1 106 ? 5.543 -8.060 0.640 1.00 97.75 106 GLY A CA 1
ATOM 847 C C . GLY A 1 106 ? 4.561 -9.138 1.115 1.00 97.75 106 GLY A C 1
ATOM 848 O O . GLY A 1 106 ? 4.045 -9.060 2.232 1.00 97.75 106 GLY A O 1
ATOM 849 N N . LYS A 1 107 ? 4.355 -10.196 0.319 1.00 98.56 107 LYS A N 1
ATOM 850 C CA . LYS A 1 107 ? 3.535 -11.353 0.716 1.00 98.56 107 LYS A CA 1
ATOM 851 C C . LYS A 1 107 ? 4.142 -12.110 1.894 1.00 98.56 107 LYS A C 1
ATOM 853 O O . LYS A 1 107 ? 3.420 -12.445 2.828 1.00 98.56 107 LYS A O 1
ATOM 858 N N . SER A 1 108 ? 5.452 -12.352 1.886 1.00 97.81 108 SER A N 1
ATOM 859 C CA . SER A 1 108 ? 6.135 -13.023 2.997 1.00 97.81 108 SER A CA 1
ATOM 860 C C . SER A 1 108 ? 6.022 -12.234 4.304 1.00 97.81 108 SER A C 1
ATOM 862 O O . SER A 1 108 ? 5.837 -12.831 5.364 1.00 97.81 108 SER A O 1
ATOM 864 N N . LEU A 1 109 ? 6.111 -10.902 4.246 1.00 96.44 109 LEU A N 1
ATOM 865 C CA . LEU A 1 109 ? 5.906 -10.042 5.410 1.00 96.44 109 LEU A CA 1
ATOM 866 C C . LEU A 1 109 ? 4.465 -10.140 5.922 1.00 96.44 109 LEU A C 1
ATOM 868 O O . LEU A 1 109 ? 4.253 -10.305 7.121 1.00 96.44 109 LEU A O 1
ATOM 872 N N . ALA A 1 110 ? 3.477 -10.091 5.025 1.00 97.81 110 ALA A N 1
ATOM 873 C CA . ALA A 1 110 ? 2.070 -10.261 5.380 1.00 97.81 110 ALA A CA 1
ATOM 874 C C . ALA A 1 110 ? 1.800 -11.606 6.070 1.00 97.81 110 ALA A C 1
ATOM 876 O O . ALA A 1 110 ? 1.133 -11.643 7.106 1.00 97.81 110 ALA A O 1
ATOM 877 N N . GLU A 1 111 ? 2.349 -12.698 5.533 1.00 97.50 111 GLU A N 1
ATOM 878 C CA . GLU A 1 111 ? 2.237 -14.028 6.137 1.00 97.50 111 GLU A CA 1
ATOM 879 C C . GLU A 1 111 ? 2.803 -14.050 7.556 1.00 97.50 111 GLU A C 1
ATOM 881 O O . GLU A 1 111 ? 2.144 -14.532 8.473 1.00 97.50 111 GLU A O 1
ATOM 886 N N . HIS A 1 112 ? 3.998 -13.490 7.751 1.00 95.19 112 HIS A N 1
ATOM 887 C CA . HIS A 1 112 ? 4.704 -13.582 9.024 1.00 95.19 112 HIS A CA 1
ATOM 888 C C . HIS A 1 112 ? 4.181 -12.626 10.103 1.00 95.19 112 HIS A C 1
ATOM 890 O O . HIS A 1 112 ? 4.158 -12.982 11.276 1.00 95.19 112 HIS A O 1
ATOM 896 N N . PHE A 1 113 ? 3.773 -11.411 9.733 1.00 94.50 113 PHE A N 1
ATOM 897 C CA . PHE A 1 113 ? 3.442 -10.360 10.702 1.00 94.50 113 PHE A CA 1
ATOM 898 C C . PHE A 1 113 ? 1.945 -10.099 10.859 1.00 94.50 113 PHE A C 1
ATOM 900 O O . PHE A 1 113 ? 1.546 -9.459 11.831 1.00 94.50 113 PHE A O 1
ATOM 907 N N . VAL A 1 114 ? 1.109 -10.563 9.924 1.00 94.56 114 VAL A N 1
ATOM 908 C CA . VAL A 1 114 ? -0.327 -10.243 9.927 1.00 94.5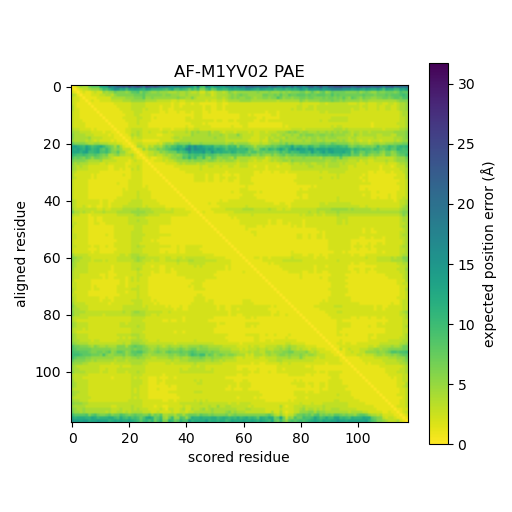6 114 VAL A CA 1
ATOM 909 C C . VAL A 1 114 ? -1.220 -11.474 9.887 1.00 94.56 114 VAL A C 1
ATOM 911 O O . VAL A 1 114 ? -2.203 -11.514 10.626 1.00 94.56 114 VAL A O 1
ATOM 914 N N . ILE A 1 115 ? -0.925 -12.450 9.026 1.00 93.44 115 ILE A N 1
ATOM 915 C CA . ILE A 1 115 ? -1.768 -13.644 8.859 1.00 93.44 115 ILE A CA 1
ATOM 916 C C . ILE A 1 115 ? -1.431 -14.685 9.930 1.00 93.44 115 ILE A C 1
ATOM 918 O O . ILE A 1 115 ? -2.330 -15.168 10.615 1.00 93.44 115 ILE A O 1
ATOM 922 N N . ASN A 1 116 ? -0.142 -14.985 10.108 1.00 90.69 116 ASN A N 1
ATOM 923 C CA . ASN A 1 116 ? 0.369 -15.974 11.054 1.00 90.69 116 ASN A CA 1
ATOM 924 C C . ASN A 1 116 ? 1.411 -15.346 12.002 1.00 90.69 116 ASN A C 1
ATOM 926 O O . ASN A 1 116 ? 2.581 -15.743 11.963 1.00 90.69 116 ASN A O 1
ATOM 930 N N . PRO A 1 117 ? 1.022 -14.353 12.829 1.00 78.19 117 PRO A N 1
ATOM 931 C CA . PRO A 1 117 ? 1.939 -13.764 13.797 1.00 78.19 117 PRO A CA 1
ATOM 932 C C . PRO A 1 117 ? 2.396 -14.814 14.832 1.00 78.19 117 PRO A C 1
ATOM 934 O O . PRO A 1 117 ? 1.632 -15.740 15.126 1.00 78.19 117 PRO A O 1
ATOM 937 N N . PRO A 1 118 ? 3.628 -14.694 15.363 1.00 70.75 118 PRO A N 1
ATOM 938 C CA . PRO A 1 118 ? 4.188 -15.625 16.345 1.00 70.75 118 PRO A CA 1
ATOM 939 C C . PRO A 1 118 ? 3.420 -15.677 17.674 1.00 70.75 118 PRO A C 1
ATOM 941 O O . PRO A 1 118 ? 2.773 -14.670 18.046 1.00 70.75 118 PRO A O 1
#

Radius of gyration: 13.5 Å; Cα contacts (8 Å, |Δi|>4): 141; chains: 1; bounding box: 34×36×35 Å

Nearest PDB structures (foldseek):
  7xvk-assembly1_A  TM=5.446E-01  e=1.558E+00  Arabidopsis thaliana
  7wtx-assembly1_K  TM=4.736E-01  e=1.811E+00  Homo sapiens
  5j3v-assembly1_A  TM=4.552E-01  e=2.844E+00  Homo sapiens
  5nr4-assembly1_A  TM=4.501E-01  e=9.007E+00  Homo sapiens

Secondary structure (DSSP, 8-state):
--HHHHHHHHHHHHHHSSPTTSSTTSSSSHHHHHHHHHHHHTS-HHHHHHHHHHHHHHTT-S-HHHHHHHHHHHHHTT-HHHHHHHHHHHHTSTTHHHHHHHHHHHHHHHIIIIIS--

Solvent-accessible surface area (backbone atoms only — not comparable to full-atom values): 6212 Å² total; per-residue (Å²): 132,54,74,63,60,55,50,50,52,53,54,55,43,31,71,52,47,67,47,65,56,75,39,91,80,21,53,85,32,53,51,23,32,50,50,49,47,53,50,49,74,71,45,55,74,73,54,32,54,52,51,49,53,51,38,58,54,32,26,69,40,90,53,61,67,55,12,18,40,24,33,9,35,31,50,61,69,68,38,55,71,62,36,52,51,29,51,57,55,30,66,74,40,97,60,20,71,64,50,52,57,39,33,53,49,19,38,52,45,20,43,48,65,64,70,53,54,131

Sequence (118 aa):
MSWHDTLEQEILHLYQEPVIGSGYSNTYGEANLVNLVTKFRSLESEQMEYMKSMVVTFSQSDDLASSYVSVGVLHALGMHDHVENAYQWAEGRDDSHMFTSHFDIGKSLAEHFVINPP

Organism: Nitrospina gracilis (strain 3/211) (NCBI:txid1266370)

pLDDT: mean 95.65, std 5.27, range [68.0, 98.88]

Mean predicted aligned error: 2.82 Å